Protein AF-A0A382J8L7-F1 (afdb_monomer_lite)

Structure (mmCIF, N/CA/C/O backbone):
data_AF-A0A382J8L7-F1
#
_entry.id   AF-A0A382J8L7-F1
#
loop_
_atom_site.group_PDB
_atom_site.id
_atom_site.type_symbol
_atom_site.label_atom_id
_atom_site.label_alt_id
_atom_site.label_comp_id
_atom_site.label_asym_id
_atom_site.label_entity_id
_atom_site.label_seq_id
_atom_site.pdbx_PDB_ins_code
_atom_site.Cartn_x
_atom_site.Cartn_y
_atom_site.Cartn_z
_atom_site.occupancy
_atom_site.B_iso_or_equiv
_atom_site.auth_seq_id
_atom_site.auth_comp_id
_atom_site.auth_asym_id
_atom_site.auth_atom_id
_atom_site.pdbx_PDB_model_num
ATOM 1 N N . MET A 1 1 ? 33.501 50.719 -35.055 1.00 47.28 1 MET A N 1
ATOM 2 C CA . MET A 1 1 ? 33.610 49.419 -34.352 1.00 47.28 1 MET A CA 1
ATOM 3 C C . MET A 1 1 ? 32.546 49.280 -33.250 1.00 47.28 1 MET A C 1
ATOM 5 O O . MET A 1 1 ? 32.884 49.225 -32.081 1.00 47.28 1 MET A O 1
ATOM 9 N N . LYS A 1 2 ? 31.246 49.269 -33.592 1.00 48.12 2 LYS A N 1
ATOM 10 C CA . LYS A 1 2 ? 30.151 49.001 -32.623 1.00 48.12 2 LYS A CA 1
ATOM 11 C C . LYS A 1 2 ? 28.991 48.162 -33.188 1.00 48.12 2 LYS A C 1
ATOM 13 O O . LYS A 1 2 ? 28.128 47.752 -32.431 1.00 48.12 2 LYS A O 1
ATOM 18 N N . LYS A 1 3 ? 28.976 47.868 -34.498 1.00 46.56 3 LYS A N 1
ATOM 19 C CA . LYS A 1 3 ? 27.899 47.094 -35.146 1.00 46.56 3 LYS A CA 1
ATOM 20 C C . LYS A 1 3 ? 28.188 45.595 -35.304 1.00 46.56 3 LYS A C 1
ATOM 22 O O . LYS A 1 3 ? 27.256 44.846 -35.548 1.00 46.56 3 LYS A O 1
ATOM 27 N N . LEU A 1 4 ? 29.435 45.147 -35.115 1.00 46.06 4 LEU A N 1
ATOM 28 C CA . LEU A 1 4 ? 29.779 43.720 -35.217 1.00 46.06 4 LEU A CA 1
ATOM 29 C C . LEU A 1 4 ? 29.486 42.919 -33.937 1.00 46.06 4 LEU A C 1
ATOM 31 O O . LEU A 1 4 ? 29.328 41.708 -34.012 1.00 46.06 4 LEU A O 1
ATOM 35 N N . LEU A 1 5 ? 29.383 43.576 -32.775 1.00 45.50 5 LEU A N 1
ATOM 36 C CA . LEU A 1 5 ? 29.145 42.883 -31.502 1.00 45.50 5 LEU A CA 1
ATOM 37 C C . LEU A 1 5 ? 27.685 42.446 -31.306 1.00 45.50 5 LEU A C 1
ATOM 39 O O . LEU A 1 5 ? 27.435 41.521 -30.544 1.00 45.50 5 LEU A O 1
ATOM 43 N N . LEU A 1 6 ? 26.722 43.082 -31.987 1.00 43.59 6 LEU A N 1
ATOM 44 C CA . LEU A 1 6 ? 25.301 42.760 -31.804 1.00 43.59 6 LEU A CA 1
ATOM 45 C C . LEU A 1 6 ? 24.869 41.477 -32.532 1.00 43.59 6 LEU A C 1
ATOM 47 O O . LEU A 1 6 ? 23.916 40.834 -32.110 1.00 43.59 6 LEU A O 1
ATOM 51 N N . LEU A 1 7 ? 25.567 41.090 -33.605 1.00 44.16 7 LEU A N 1
ATOM 52 C CA . LEU A 1 7 ? 25.230 39.900 -34.398 1.00 44.16 7 LEU A CA 1
ATOM 53 C C . LEU A 1 7 ? 25.743 38.596 -33.770 1.00 44.16 7 LEU A C 1
ATOM 55 O O . LEU A 1 7 ? 25.148 37.548 -33.987 1.00 44.16 7 LEU A O 1
ATOM 59 N N . LEU A 1 8 ? 26.786 38.663 -32.938 1.00 44.25 8 LEU A N 1
ATOM 60 C CA . LEU A 1 8 ? 27.319 37.509 -32.199 1.00 44.25 8 LEU A CA 1
ATOM 61 C C . LEU A 1 8 ? 26.506 37.158 -30.943 1.00 44.25 8 LEU A C 1
ATOM 63 O O . LEU A 1 8 ? 26.618 36.047 -30.440 1.00 44.25 8 LEU A O 1
ATOM 67 N N . LEU A 1 9 ? 25.668 38.074 -30.446 1.00 46.34 9 LEU A N 1
ATOM 68 C CA . LEU A 1 9 ? 24.834 37.844 -29.259 1.00 46.34 9 LEU A CA 1
ATOM 69 C C . LEU A 1 9 ? 23.473 37.204 -29.579 1.00 46.34 9 LEU A C 1
ATOM 71 O O . LEU A 1 9 ? 22.813 36.706 -28.674 1.00 46.34 9 LEU A O 1
ATOM 75 N N . LEU A 1 10 ? 23.066 37.168 -30.853 1.00 45.88 10 LEU A N 1
ATOM 76 C CA . LEU A 1 10 ? 21.808 36.546 -31.292 1.00 45.88 10 LEU A CA 1
ATOM 77 C C . LEU A 1 10 ? 21.958 35.069 -31.694 1.00 45.88 10 LEU A C 1
ATOM 79 O O . LEU A 1 10 ? 20.954 34.378 -31.824 1.00 45.88 10 LEU A O 1
ATOM 83 N N . SER A 1 11 ? 23.184 34.559 -31.848 1.00 47.62 11 SER A N 1
ATOM 84 C CA . SER A 1 11 ? 23.438 33.161 -32.232 1.00 47.62 11 SER A CA 1
ATOM 85 C C . SER A 1 11 ? 23.736 32.219 -31.058 1.00 47.62 11 SER A C 1
ATOM 87 O O . SER A 1 11 ? 23.824 31.015 -31.271 1.00 47.62 11 SER A O 1
ATOM 89 N N . LEU A 1 12 ? 23.868 32.724 -29.823 1.00 47.75 12 LEU A N 1
ATOM 90 C CA . LEU A 1 12 ? 24.058 31.882 -28.626 1.00 47.75 12 LEU A CA 1
ATOM 91 C C . LEU A 1 12 ? 22.752 31.528 -27.889 1.00 47.75 12 LEU A C 1
ATOM 93 O O . LEU A 1 12 ? 22.789 30.781 -26.918 1.00 47.75 12 LEU A O 1
ATOM 97 N N . GLY A 1 13 ? 21.594 32.000 -28.361 1.00 46.50 13 GLY A N 1
ATOM 98 C CA . GLY A 1 13 ? 20.283 31.667 -27.779 1.00 46.50 13 GLY A CA 1
ATOM 99 C C . GLY A 1 13 ? 19.707 30.304 -28.191 1.00 46.50 13 GLY A C 1
ATOM 100 O O . GLY A 1 13 ? 18.590 29.983 -27.806 1.00 46.50 13 GLY A O 1
ATOM 101 N N . LEU A 1 14 ? 20.438 29.519 -28.988 1.00 49.16 14 LEU A N 1
ATOM 102 C CA . LEU A 1 14 ? 19.997 28.235 -29.555 1.00 49.16 14 LEU A CA 1
ATOM 103 C C . LEU A 1 14 ? 20.927 27.071 -29.179 1.00 49.16 14 LEU A C 1
ATOM 105 O O . LEU A 1 14 ? 20.973 26.057 -29.872 1.00 49.16 14 LEU A O 1
ATOM 109 N N . ILE A 1 15 ? 21.671 27.193 -28.074 1.00 53.25 15 ILE A N 1
ATOM 110 C CA . ILE A 1 15 ? 22.329 26.029 -27.472 1.00 53.25 15 ILE A CA 1
ATOM 111 C C . ILE A 1 15 ? 21.220 25.242 -26.784 1.00 53.25 15 ILE A C 1
ATOM 113 O O . ILE A 1 15 ? 20.620 25.708 -25.817 1.00 53.25 15 ILE A O 1
ATOM 117 N N . GLY A 1 16 ? 20.885 24.122 -27.420 1.00 45.47 16 GLY A N 1
ATOM 118 C CA . GLY A 1 16 ? 19.645 23.392 -27.253 1.00 45.47 16 GLY A CA 1
ATOM 119 C C . GLY A 1 16 ? 19.259 23.161 -25.805 1.00 45.47 16 GLY A C 1
ATOM 120 O O . GLY A 1 16 ? 20.090 22.855 -24.951 1.00 45.47 16 GLY A O 1
ATOM 121 N N . SER A 1 17 ? 17.954 23.238 -25.565 1.00 41.00 17 SER A N 1
ATOM 122 C CA . SER A 1 17 ? 17.316 22.431 -24.542 1.00 41.00 17 SER A CA 1
ATOM 123 C C . SER A 1 17 ? 17.832 21.011 -24.751 1.00 41.00 17 SER A C 1
ATOM 125 O O . SER A 1 17 ? 17.406 20.329 -25.683 1.00 41.00 17 SER A O 1
ATOM 127 N N . SER A 1 18 ? 18.813 20.581 -23.958 1.00 47.16 18 SER A N 1
ATOM 128 C CA . SER A 1 18 ? 19.054 19.164 -23.798 1.00 47.16 18 SER A CA 1
ATOM 129 C C . SER A 1 18 ? 17.736 18.655 -23.252 1.00 47.16 18 SER A C 1
ATOM 131 O O . SER A 1 18 ? 17.379 18.893 -22.099 1.00 47.16 18 SER A O 1
ATOM 133 N N . THR A 1 19 ? 16.939 18.035 -24.116 1.00 44.91 19 THR A N 1
ATOM 134 C CA . THR A 1 19 ? 15.946 17.089 -23.655 1.00 44.91 19 THR A CA 1
ATOM 135 C C . THR A 1 19 ? 16.764 16.097 -22.854 1.00 44.91 19 THR A C 1
ATOM 137 O O . THR A 1 19 ? 17.455 15.257 -23.428 1.00 44.91 19 THR A O 1
ATOM 140 N N . SER A 1 20 ? 16.797 16.288 -21.535 1.00 48.44 20 SER A N 1
ATOM 141 C CA . SER A 1 20 ? 17.157 15.247 -20.596 1.00 48.44 20 SER A CA 1
ATOM 142 C C . SER A 1 20 ? 16.155 14.149 -20.893 1.00 48.44 20 SER A C 1
ATOM 144 O O . SER A 1 20 ? 15.040 14.169 -20.376 1.00 48.44 20 SER A O 1
ATOM 146 N N . LEU A 1 21 ? 16.505 13.274 -21.834 1.00 55.75 21 LEU A N 1
ATOM 147 C CA . LEU A 1 21 ? 15.841 12.005 -22.013 1.00 55.75 21 LEU A CA 1
ATOM 148 C C . LEU A 1 21 ? 15.995 11.352 -20.651 1.00 55.75 21 LEU A C 1
ATOM 150 O O . LEU A 1 21 ? 17.105 11.044 -20.227 1.00 55.75 21 LEU A O 1
ATOM 154 N N . ALA A 1 22 ? 14.894 11.352 -19.907 1.00 63.50 22 ALA A N 1
ATOM 155 C CA . ALA A 1 22 ? 14.772 10.593 -18.685 1.00 63.50 22 ALA A CA 1
ATOM 156 C C . ALA A 1 22 ? 15.237 9.181 -19.034 1.00 63.50 22 ALA A C 1
ATOM 158 O O . ALA A 1 22 ? 14.660 8.562 -19.917 1.00 63.50 22 ALA A O 1
ATOM 159 N N . GLU A 1 23 ? 16.366 8.776 -18.463 1.00 78.94 23 GLU A N 1
ATOM 160 C CA . GLU A 1 23 ? 16.956 7.474 -18.720 1.00 78.94 23 GLU A CA 1
ATOM 161 C C . GLU A 1 23 ? 16.264 6.467 -17.816 1.00 78.94 23 GLU A C 1
ATOM 163 O O . GLU A 1 23 ? 16.081 6.717 -16.614 1.00 78.94 23 GLU A O 1
ATOM 168 N N . TYR A 1 24 ? 15.892 5.335 -18.399 1.00 85.00 24 TYR A N 1
ATOM 169 C CA . TYR A 1 24 ? 15.350 4.208 -17.676 1.00 85.00 24 TYR A CA 1
ATOM 170 C C . TYR A 1 24 ? 16.220 3.876 -16.456 1.00 85.00 24 TYR A C 1
ATOM 172 O O . TYR A 1 24 ? 17.420 3.619 -16.571 1.00 85.00 24 TYR A O 1
ATOM 180 N N . ASN A 1 25 ? 15.621 3.880 -15.265 1.00 88.12 25 ASN A N 1
ATOM 181 C CA . ASN A 1 25 ? 16.330 3.582 -14.024 1.00 88.12 25 ASN A CA 1
ATOM 182 C C . ASN A 1 25 ? 15.536 2.584 -13.183 1.00 88.12 25 ASN A C 1
ATOM 184 O O . ASN A 1 25 ? 14.741 2.978 -12.325 1.00 88.12 25 ASN A O 1
ATOM 188 N N . SER A 1 26 ? 15.809 1.298 -13.418 1.00 86.81 26 SER A N 1
ATOM 189 C CA . SER A 1 26 ? 15.185 0.158 -12.735 1.00 86.81 26 SER A CA 1
ATOM 190 C C . SER A 1 26 ? 15.137 0.337 -11.217 1.00 86.81 26 SER A C 1
ATOM 192 O O . SER A 1 26 ? 14.066 0.325 -10.618 1.00 86.81 26 SER A O 1
ATOM 194 N N . TYR A 1 27 ? 16.280 0.624 -10.587 1.00 87.88 27 TYR A N 1
ATOM 195 C CA . TYR A 1 27 ? 16.372 0.724 -9.130 1.00 87.88 27 TYR A CA 1
ATOM 196 C C . TYR A 1 27 ? 15.434 1.787 -8.542 1.00 87.88 27 TYR A C 1
ATOM 198 O O . TYR A 1 27 ? 14.702 1.526 -7.585 1.00 87.88 27 TYR A O 1
ATOM 206 N N . LYS A 1 28 ? 15.428 3.001 -9.106 1.00 91.00 28 LYS A N 1
ATOM 207 C CA . LYS A 1 28 ? 14.572 4.086 -8.604 1.00 91.00 28 LYS A CA 1
ATOM 208 C C . LYS A 1 28 ? 13.099 3.851 -8.928 1.00 91.00 28 LYS A C 1
ATOM 210 O O . LYS A 1 28 ? 12.245 4.186 -8.106 1.00 91.00 28 LYS A O 1
ATOM 215 N N . LEU A 1 29 ? 12.811 3.280 -10.096 1.00 91.38 29 LEU A N 1
ATOM 216 C CA . LEU A 1 29 ? 11.456 2.935 -10.511 1.00 91.38 29 LEU A CA 1
ATOM 217 C C . LEU A 1 29 ? 10.874 1.828 -9.620 1.00 91.38 29 LEU A C 1
ATOM 219 O O . LEU A 1 29 ? 9.772 1.985 -9.101 1.00 91.38 29 LEU A O 1
ATOM 223 N N . GLY A 1 30 ? 11.651 0.779 -9.349 1.00 89.44 30 GLY A N 1
ATOM 224 C CA . GLY A 1 30 ? 11.296 -0.332 -8.468 1.00 89.44 30 GLY A CA 1
ATOM 225 C C . GLY A 1 30 ? 11.070 0.097 -7.018 1.00 89.44 30 GLY A C 1
ATOM 226 O O . GLY A 1 30 ? 10.096 -0.328 -6.399 1.00 89.44 30 GLY A O 1
ATOM 227 N N . GLN A 1 31 ? 11.893 1.003 -6.475 1.00 89.31 31 GLN A N 1
ATOM 228 C CA . GLN A 1 31 ? 11.662 1.553 -5.131 1.00 89.31 31 GLN A CA 1
ATOM 229 C C . GLN A 1 31 ? 10.338 2.309 -5.020 1.00 89.31 31 GLN A C 1
ATOM 231 O O . GLN A 1 31 ? 9.595 2.121 -4.053 1.00 89.31 31 GLN A O 1
ATOM 236 N N . ALA A 1 32 ? 10.045 3.163 -6.001 1.00 94.00 32 ALA A N 1
ATOM 237 C CA . ALA A 1 32 ? 8.802 3.918 -6.022 1.00 94.00 32 ALA A CA 1
ATOM 238 C C . ALA A 1 32 ? 7.590 2.991 -6.213 1.00 94.00 32 ALA A C 1
ATOM 240 O O . ALA A 1 32 ? 6.606 3.117 -5.485 1.00 94.00 32 ALA A O 1
ATOM 241 N N . ALA A 1 33 ? 7.694 2.017 -7.123 1.00 93.81 33 ALA A N 1
ATOM 242 C CA . ALA A 1 33 ? 6.675 1.002 -7.369 1.00 93.81 33 ALA A CA 1
ATOM 243 C C . ALA A 1 33 ? 6.374 0.163 -6.118 1.00 93.81 33 ALA A C 1
ATOM 245 O O . ALA A 1 33 ? 5.214 0.012 -5.743 1.00 93.81 33 ALA A O 1
ATOM 246 N N . GLY A 1 34 ? 7.404 -0.334 -5.428 1.00 90.88 34 GLY A N 1
ATOM 247 C CA . GLY A 1 34 ? 7.243 -1.129 -4.210 1.00 90.88 34 GLY A CA 1
ATOM 248 C C . GLY A 1 34 ? 6.560 -0.346 -3.087 1.00 90.88 34 GLY A C 1
ATOM 249 O O . GLY A 1 34 ? 5.600 -0.832 -2.490 1.00 90.88 34 GLY A O 1
ATOM 250 N N . GLY A 1 35 ? 6.993 0.896 -2.838 1.00 92.06 35 GLY A N 1
ATOM 251 C CA . GLY A 1 35 ? 6.349 1.767 -1.849 1.00 92.06 35 GLY A CA 1
ATOM 252 C C . GLY A 1 35 ? 4.889 2.076 -2.194 1.00 92.06 35 GLY A C 1
ATOM 253 O O . GLY A 1 35 ? 4.027 2.057 -1.313 1.00 92.06 35 GLY A O 1
ATOM 254 N N . TYR A 1 36 ? 4.600 2.309 -3.477 1.00 95.38 36 TYR A N 1
ATOM 255 C CA . TYR A 1 36 ? 3.245 2.543 -3.971 1.00 95.38 36 TYR A CA 1
ATOM 256 C C . TYR A 1 36 ? 2.351 1.302 -3.835 1.00 95.38 36 TYR A C 1
ATOM 258 O O . TYR A 1 36 ? 1.213 1.421 -3.381 1.00 95.38 36 TYR A O 1
ATOM 266 N N . ALA A 1 37 ? 2.865 0.109 -4.137 1.00 94.62 37 ALA A N 1
ATOM 267 C CA . ALA A 1 37 ? 2.147 -1.149 -3.947 1.00 94.62 37 ALA A CA 1
ATOM 268 C C . ALA A 1 37 ? 1.808 -1.393 -2.467 1.00 94.62 37 ALA A C 1
ATOM 270 O O . ALA A 1 37 ? 0.642 -1.601 -2.131 1.00 94.62 37 ALA A O 1
ATOM 271 N N . ILE A 1 38 ? 2.795 -1.280 -1.570 1.00 92.94 38 ILE A N 1
ATOM 272 C CA . ILE A 1 38 ? 2.612 -1.513 -0.127 1.00 92.94 38 ILE A CA 1
ATOM 273 C C . ILE A 1 38 ? 1.551 -0.577 0.461 1.00 92.94 38 ILE A C 1
ATOM 275 O O . ILE A 1 38 ? 0.683 -1.019 1.211 1.00 92.94 38 ILE A O 1
ATOM 279 N N . ILE A 1 39 ? 1.577 0.717 0.125 1.00 94.94 39 ILE A N 1
ATOM 280 C CA . ILE A 1 39 ? 0.609 1.647 0.717 1.00 94.94 39 ILE A CA 1
ATOM 281 C C . ILE A 1 39 ? -0.816 1.440 0.186 1.00 94.94 39 ILE A C 1
ATOM 283 O O . ILE A 1 39 ? -1.774 1.662 0.927 1.00 94.94 39 ILE A O 1
ATOM 287 N N . ASN A 1 40 ? -0.976 0.997 -1.068 1.00 96.38 40 ASN A N 1
ATOM 288 C CA . ASN A 1 40 ? -2.291 0.644 -1.605 1.00 96.38 40 ASN A CA 1
ATOM 289 C C . ASN A 1 40 ? -2.824 -0.645 -0.965 1.00 96.38 40 ASN A C 1
ATOM 291 O O . ASN A 1 40 ? -4.016 -0.704 -0.680 1.00 96.38 40 ASN A O 1
ATOM 295 N N . ASP A 1 41 ? -1.962 -1.618 -0.653 1.00 95.75 41 ASP A N 1
ATOM 296 C CA . ASP A 1 41 ? -2.335 -2.795 0.145 1.00 95.75 41 ASP A CA 1
ATOM 297 C C . ASP A 1 41 ? -2.820 -2.406 1.551 1.00 95.75 41 ASP A C 1
ATOM 299 O O . ASP A 1 41 ? -3.888 -2.845 1.978 1.00 95.75 41 ASP A O 1
ATOM 303 N N . ILE A 1 42 ? -2.100 -1.514 2.246 1.00 95.50 42 ILE A N 1
ATOM 304 C CA . ILE A 1 42 ? -2.527 -0.993 3.558 1.00 95.50 42 ILE A CA 1
ATOM 305 C C . ILE A 1 42 ? -3.917 -0.358 3.459 1.00 95.50 42 ILE A C 1
ATOM 307 O O . ILE A 1 42 ? -4.783 -0.638 4.287 1.00 95.50 42 ILE A O 1
ATOM 311 N N . PHE A 1 43 ? -4.161 0.486 2.455 1.00 96.00 43 PHE A N 1
ATOM 312 C CA . PHE A 1 43 ? -5.469 1.118 2.281 1.00 96.00 43 PHE A CA 1
ATOM 313 C C . PHE A 1 43 ? -6.570 0.130 1.893 1.00 96.00 43 PHE A C 1
ATOM 315 O O . PHE A 1 43 ? -7.695 0.258 2.383 1.00 96.00 43 PHE A O 1
ATOM 322 N N . GLU A 1 44 ? -6.273 -0.860 1.054 1.00 95.94 44 GLU A N 1
ATOM 323 C CA . GLU A 1 44 ? -7.215 -1.928 0.720 1.00 95.94 44 GLU A CA 1
ATOM 324 C C . GLU A 1 44 ? -7.629 -2.695 1.986 1.00 95.94 44 GLU A C 1
ATOM 326 O O . GLU A 1 44 ? -8.818 -2.928 2.218 1.00 95.94 44 GLU A O 1
ATOM 331 N N . LYS A 1 45 ? -6.668 -3.018 2.855 1.00 95.12 45 LYS A N 1
ATOM 332 C CA . LYS A 1 45 ? -6.906 -3.691 4.140 1.00 95.12 45 LYS A CA 1
ATOM 333 C C . LYS A 1 45 ? -7.653 -2.819 5.137 1.00 95.12 45 LYS A C 1
ATOM 335 O O . LYS A 1 45 ? -8.604 -3.289 5.757 1.00 95.12 45 LYS A O 1
ATOM 340 N N . LEU A 1 46 ? -7.297 -1.541 5.257 1.00 95.31 46 LEU A N 1
ATOM 341 C CA . LEU A 1 46 ? -8.035 -0.593 6.096 1.00 95.31 46 LEU A CA 1
ATOM 342 C C . LEU A 1 46 ? -9.485 -0.430 5.633 1.00 95.31 46 LEU A C 1
ATOM 344 O O . LEU A 1 46 ? -10.380 -0.343 6.466 1.00 95.31 46 LEU A O 1
ATOM 348 N N . THR A 1 47 ? -9.728 -0.431 4.320 1.00 94.62 47 THR A N 1
ATOM 349 C CA . THR A 1 47 ? -11.084 -0.344 3.754 1.00 94.62 47 THR A CA 1
ATOM 350 C C . THR A 1 47 ? -11.926 -1.566 4.130 1.00 94.62 47 THR A C 1
ATOM 352 O O . THR A 1 47 ? -13.130 -1.449 4.339 1.00 94.62 47 THR A O 1
ATOM 355 N N . LYS A 1 48 ? -11.293 -2.740 4.245 1.00 93.56 48 LYS A N 1
ATOM 356 C CA . LYS A 1 48 ? -11.932 -4.002 4.650 1.00 93.56 48 LYS A CA 1
ATOM 357 C C . LYS A 1 48 ? -12.005 -4.197 6.171 1.00 93.56 48 LYS A C 1
ATOM 359 O O . LYS A 1 48 ? -12.632 -5.157 6.616 1.00 93.56 48 LYS A O 1
ATOM 364 N N . SER A 1 49 ? -11.363 -3.338 6.963 1.00 93.75 49 SER A N 1
ATOM 365 C CA . SER A 1 49 ? -11.366 -3.420 8.426 1.00 93.75 49 SER A CA 1
ATOM 366 C C . SER A 1 49 ? -12.542 -2.650 9.037 1.00 93.75 49 SER A C 1
ATOM 368 O O . SER A 1 49 ? -13.332 -2.016 8.338 1.00 93.75 49 SER A O 1
ATOM 370 N N . GLU A 1 50 ? -12.645 -2.659 10.369 1.00 94.06 50 GLU A N 1
ATOM 371 C CA . GLU A 1 50 ? -13.612 -1.828 11.102 1.00 94.06 50 GLU A CA 1
ATOM 372 C C . GLU A 1 50 ? -13.444 -0.321 10.834 1.00 94.06 50 GLU A C 1
ATOM 374 O O . GLU A 1 50 ? -14.406 0.433 10.938 1.00 94.06 50 GLU A O 1
ATOM 379 N N . CYS A 1 51 ? -12.267 0.118 10.378 1.00 95.81 51 CYS A N 1
ATOM 380 C CA . CYS A 1 51 ? -12.011 1.511 10.014 1.00 95.81 51 CYS A CA 1
ATOM 381 C C . CYS A 1 51 ? -12.469 1.889 8.599 1.00 95.81 51 CYS A C 1
ATOM 383 O O . CYS A 1 51 ? -12.297 3.044 8.199 1.00 95.81 51 CYS A O 1
ATOM 385 N N . GLY A 1 52 ? -13.068 0.965 7.840 1.00 95.50 52 GLY A N 1
ATOM 386 C CA . GLY A 1 52 ? -13.456 1.200 6.449 1.00 95.50 52 GLY A CA 1
ATOM 387 C C . GLY A 1 52 ? -14.408 2.383 6.255 1.00 95.50 52 GLY A C 1
ATOM 388 O O . GLY A 1 52 ? -14.325 3.076 5.246 1.00 95.50 52 GLY A O 1
ATOM 389 N N . TYR A 1 53 ? -15.247 2.700 7.250 1.00 95.50 53 TYR A N 1
ATOM 390 C CA . TYR A 1 53 ? -16.157 3.854 7.187 1.00 95.50 53 TYR A CA 1
ATOM 391 C C . TYR A 1 53 ? -15.428 5.209 7.126 1.00 95.50 53 TYR A C 1
ATOM 393 O O . TYR A 1 53 ? -16.020 6.207 6.716 1.00 95.50 53 TYR A O 1
ATOM 401 N N . ALA A 1 54 ? -14.168 5.269 7.571 1.00 95.12 54 ALA A N 1
ATOM 402 C CA . ALA A 1 54 ? -13.355 6.482 7.564 1.00 95.12 54 ALA A CA 1
ATOM 403 C C . ALA A 1 54 ? -12.625 6.697 6.225 1.00 95.12 54 ALA A C 1
ATOM 405 O O . ALA A 1 54 ? -11.930 7.701 6.059 1.00 95.12 54 ALA A O 1
ATOM 406 N N . ILE A 1 55 ? -12.787 5.781 5.265 1.00 94.62 55 ILE A N 1
ATOM 407 C CA . ILE A 1 55 ? -12.148 5.821 3.951 1.00 94.62 55 ILE A CA 1
ATOM 408 C C . ILE A 1 55 ? -13.217 6.068 2.882 1.00 94.62 55 ILE A C 1
ATOM 410 O O . ILE A 1 55 ? -14.223 5.373 2.799 1.00 94.62 55 ILE A O 1
ATOM 414 N N . ASN A 1 56 ? -13.000 7.082 2.044 1.00 89.12 56 ASN A N 1
ATOM 415 C CA . ASN A 1 56 ? -13.971 7.546 1.045 1.00 89.12 56 ASN A CA 1
ATOM 416 C C . ASN A 1 56 ? -13.660 7.098 -0.394 1.00 89.12 56 ASN A C 1
ATOM 418 O O . ASN A 1 56 ? -14.385 7.458 -1.322 1.00 89.12 56 ASN A O 1
ATOM 422 N N . LYS A 1 57 ? -12.575 6.346 -0.590 1.00 89.00 57 LYS A N 1
ATOM 423 C CA . LYS A 1 57 ? -12.090 5.877 -1.888 1.00 89.00 57 LYS A CA 1
ATOM 424 C C . LYS A 1 57 ? -11.765 4.387 -1.798 1.00 89.00 57 LYS A C 1
ATOM 426 O O . LYS A 1 57 ? -11.271 3.926 -0.779 1.00 89.00 57 LYS A O 1
ATOM 431 N N . SER A 1 58 ? -12.016 3.649 -2.877 1.00 86.12 58 SER A N 1
ATOM 432 C CA . SER A 1 58 ? -11.555 2.265 -2.998 1.00 86.12 58 SER A CA 1
ATOM 433 C C . SER A 1 58 ? -10.088 2.224 -3.421 1.00 86.12 58 SER A C 1
ATOM 435 O O . SER A 1 58 ? -9.673 2.965 -4.315 1.00 86.12 58 SER A O 1
ATOM 437 N N . TYR A 1 59 ? -9.325 1.336 -2.796 1.00 93.62 59 TYR A N 1
ATOM 438 C CA . TYR A 1 59 ? -7.929 1.060 -3.116 1.00 93.62 59 TYR A CA 1
ATOM 439 C C . TYR A 1 59 ? -7.794 -0.427 -3.426 1.00 93.62 59 TYR A C 1
ATOM 441 O O . TYR A 1 59 ? -8.457 -1.248 -2.788 1.00 93.62 59 TYR A O 1
ATOM 449 N N . SER A 1 60 ? -6.963 -0.767 -4.410 1.00 95.19 60 SER A N 1
ATOM 450 C CA . SER A 1 60 ? -6.709 -2.153 -4.789 1.00 95.19 60 SER A CA 1
ATOM 451 C C . SER A 1 60 ? -5.244 -2.347 -5.143 1.00 95.19 60 SER A C 1
ATOM 453 O O . SER A 1 60 ? -4.750 -1.753 -6.102 1.00 95.19 60 SER A O 1
ATOM 455 N N . LEU A 1 61 ? -4.570 -3.238 -4.417 1.00 94.81 61 LEU A N 1
ATOM 456 C CA . LEU A 1 61 ? -3.221 -3.681 -4.737 1.00 94.81 61 LEU A CA 1
ATOM 457 C C . LEU A 1 61 ? -3.167 -4.232 -6.165 1.00 94.81 61 LEU A C 1
ATOM 459 O O . LEU A 1 61 ? -2.250 -3.908 -6.904 1.00 94.81 61 LEU A O 1
ATOM 463 N N . ASN A 1 62 ? -4.166 -5.007 -6.591 1.00 95.75 62 ASN A N 1
ATOM 464 C CA . ASN A 1 62 ? -4.187 -5.577 -7.938 1.00 95.75 62 ASN A CA 1
ATOM 465 C C . ASN A 1 62 ? -4.262 -4.499 -9.034 1.00 95.75 62 ASN A C 1
ATOM 467 O O . ASN A 1 62 ? -3.528 -4.564 -10.018 1.00 95.75 62 ASN A O 1
ATOM 471 N N . GLU A 1 63 ? -5.116 -3.485 -8.866 1.00 96.69 63 GLU A N 1
ATOM 472 C CA . GLU A 1 63 ? -5.170 -2.349 -9.798 1.00 96.69 63 GLU A CA 1
ATOM 473 C C . GLU A 1 63 ? -3.844 -1.576 -9.808 1.00 96.69 63 GLU A C 1
ATOM 475 O O . GLU A 1 63 ? -3.334 -1.245 -10.878 1.00 96.69 63 GLU A O 1
ATOM 480 N N . THR A 1 64 ? -3.240 -1.369 -8.636 1.00 96.75 64 THR A N 1
ATOM 481 C CA . THR A 1 64 ? -1.924 -0.733 -8.498 1.00 96.75 64 THR A CA 1
ATOM 482 C C . THR A 1 64 ? -0.810 -1.522 -9.187 1.00 96.75 64 THR A C 1
ATOM 484 O O . THR A 1 64 ? 0.007 -0.934 -9.892 1.00 96.75 64 THR A O 1
ATOM 487 N N . LEU A 1 65 ? -0.769 -2.846 -9.029 1.00 96.00 65 LEU A N 1
ATOM 488 C CA . LEU A 1 65 ? 0.220 -3.696 -9.693 1.00 96.00 65 LEU A CA 1
ATOM 489 C C . LEU A 1 65 ? 0.050 -3.645 -11.213 1.00 96.00 65 LEU A C 1
ATOM 491 O O . LEU A 1 65 ? 1.038 -3.499 -11.931 1.00 96.00 65 LEU A O 1
ATOM 495 N N . ASN A 1 66 ? -1.192 -3.691 -11.704 1.00 96.19 66 ASN A N 1
ATOM 496 C CA . ASN A 1 66 ? -1.478 -3.542 -13.130 1.00 96.19 66 ASN A CA 1
ATOM 497 C C . ASN A 1 66 ? -0.974 -2.205 -13.676 1.00 96.19 66 ASN A C 1
ATOM 499 O O . ASN A 1 66 ? -0.393 -2.190 -14.758 1.00 96.19 66 ASN A O 1
ATOM 503 N N . GLU A 1 67 ? -1.149 -1.107 -12.935 1.00 95.88 67 GLU A N 1
ATOM 504 C CA . GLU A 1 67 ? -0.584 0.191 -13.308 1.00 95.88 67 GLU A CA 1
ATOM 505 C C . GLU A 1 67 ? 0.947 0.143 -13.358 1.00 95.88 67 GLU A C 1
ATOM 507 O O . GLU A 1 67 ? 1.525 0.514 -14.377 1.00 95.88 67 GLU A O 1
ATOM 512 N N . ILE A 1 68 ? 1.606 -0.340 -12.300 1.00 95.75 68 ILE A N 1
ATOM 513 C CA . ILE A 1 68 ? 3.074 -0.427 -12.219 1.00 95.75 68 ILE A CA 1
ATOM 514 C C . ILE A 1 68 ? 3.640 -1.167 -13.429 1.00 95.75 68 ILE A C 1
ATOM 516 O O . ILE A 1 68 ? 4.570 -0.694 -14.084 1.00 95.75 68 ILE A O 1
ATOM 520 N N . PHE A 1 69 ? 3.031 -2.297 -13.773 1.00 94.94 69 PHE A N 1
ATOM 521 C CA . PHE A 1 69 ? 3.449 -3.136 -14.884 1.00 94.94 69 PHE A CA 1
ATOM 522 C C . PHE A 1 69 ? 3.416 -2.439 -16.253 1.00 94.94 69 PHE A C 1
ATOM 524 O O . PHE A 1 69 ? 4.118 -2.885 -17.162 1.00 94.94 69 PHE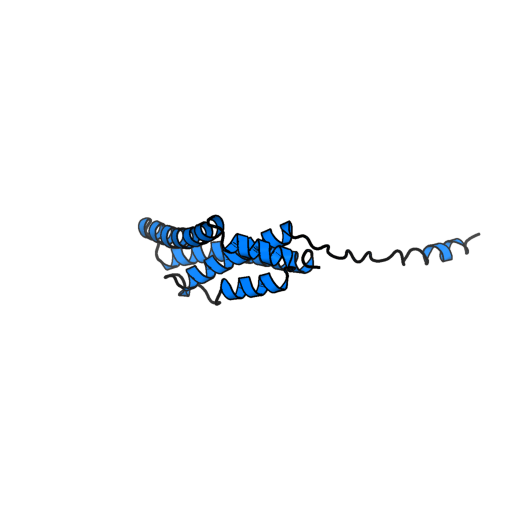 A O 1
ATOM 531 N N . LEU A 1 70 ? 2.648 -1.359 -16.429 1.00 94.50 70 LEU A N 1
ATOM 532 C CA . LEU A 1 70 ? 2.636 -0.577 -17.674 1.00 94.50 70 LEU A CA 1
ATOM 533 C C . LEU A 1 70 ? 3.916 0.243 -17.886 1.00 94.50 70 LEU A C 1
ATOM 535 O O . LEU A 1 70 ? 4.185 0.648 -19.014 1.00 94.50 70 LEU A O 1
ATOM 539 N N . TYR A 1 71 ? 4.687 0.490 -16.826 1.00 94.06 71 TYR A N 1
ATOM 540 C CA . TYR A 1 71 ? 5.870 1.358 -16.849 1.00 94.06 71 TYR A CA 1
ATOM 541 C C . TYR A 1 71 ? 7.192 0.591 -16.730 1.00 94.06 71 TYR A C 1
ATOM 543 O O . TYR A 1 71 ? 8.261 1.184 -16.866 1.00 94.06 71 TYR A O 1
ATOM 551 N N . LEU A 1 72 ? 7.140 -0.718 -16.482 1.00 92.00 72 LEU A N 1
ATOM 552 C CA . LEU A 1 72 ? 8.321 -1.577 -16.453 1.00 92.00 72 LEU A CA 1
ATOM 553 C C . LEU A 1 72 ? 8.624 -2.111 -17.857 1.00 92.00 72 LEU A C 1
ATOM 555 O O . LEU A 1 72 ? 7.707 -2.447 -18.611 1.00 92.00 72 LEU A O 1
ATOM 559 N N . ASN A 1 73 ? 9.910 -2.226 -18.195 1.00 91.31 73 ASN A N 1
ATOM 560 C CA . ASN A 1 73 ? 10.318 -2.998 -19.366 1.00 91.31 73 ASN A CA 1
ATOM 561 C C . ASN A 1 73 ? 10.162 -4.511 -19.074 1.00 91.31 73 ASN A C 1
ATOM 563 O O . ASN A 1 73 ? 9.729 -4.907 -17.991 1.00 91.31 73 ASN A O 1
ATOM 567 N N . ASN A 1 74 ? 10.489 -5.371 -20.041 1.00 91.69 74 ASN A N 1
ATOM 568 C CA . ASN A 1 74 ? 10.307 -6.815 -19.873 1.00 91.69 74 ASN A CA 1
ATOM 569 C C . ASN A 1 74 ? 11.206 -7.425 -18.783 1.00 91.69 74 ASN A C 1
ATOM 571 O O . ASN A 1 74 ? 10.719 -8.247 -18.015 1.00 91.69 74 ASN A O 1
ATOM 575 N N . GLU A 1 75 ? 12.477 -7.021 -18.704 1.00 88.75 75 GLU A N 1
ATOM 576 C CA . GLU A 1 75 ? 13.439 -7.545 -17.722 1.00 88.75 75 GLU A CA 1
ATOM 577 C C . GLU A 1 75 ? 13.027 -7.149 -16.298 1.00 88.75 75 GLU A C 1
ATOM 579 O O . GLU A 1 75 ? 12.869 -7.998 -15.422 1.00 88.75 75 GLU A O 1
ATOM 584 N N . ASP A 1 76 ? 12.710 -5.874 -16.091 1.00 87.44 76 ASP A N 1
ATOM 585 C CA . ASP A 1 76 ? 12.291 -5.361 -14.788 1.00 87.44 76 ASP A CA 1
ATOM 586 C C . ASP A 1 76 ? 10.902 -5.850 -14.378 1.00 87.44 76 ASP A C 1
ATOM 588 O O . ASP A 1 76 ? 10.600 -5.964 -13.192 1.00 87.44 76 ASP A O 1
ATOM 592 N N . ARG A 1 77 ? 10.035 -6.183 -15.342 1.00 91.31 77 ARG A N 1
ATOM 593 C CA . ARG A 1 77 ? 8.767 -6.862 -15.057 1.00 91.31 77 ARG A CA 1
ATOM 594 C C . ARG A 1 77 ? 9.014 -8.255 -14.483 1.00 91.31 77 ARG A C 1
ATOM 596 O O . ARG A 1 77 ? 8.320 -8.626 -13.538 1.00 91.31 77 ARG A O 1
ATOM 603 N N . GLU A 1 78 ? 9.951 -9.020 -15.039 1.00 91.44 78 GLU A N 1
ATOM 604 C CA . GLU A 1 78 ? 10.311 -10.342 -14.513 1.00 91.44 78 GLU A CA 1
ATOM 605 C C . GLU A 1 78 ? 10.914 -10.231 -13.108 1.00 91.44 78 GLU A C 1
ATOM 607 O O . GLU A 1 78 ? 10.491 -10.960 -12.206 1.00 91.44 78 GLU A O 1
ATOM 612 N N . GLU A 1 79 ? 11.816 -9.270 -12.883 1.00 87.56 79 GLU A N 1
ATOM 613 C CA . GLU A 1 79 ? 12.379 -9.005 -11.553 1.00 87.56 79 GLU A CA 1
ATOM 614 C C . GLU A 1 79 ? 11.297 -8.578 -10.553 1.00 87.56 79 GLU A C 1
ATOM 616 O O . GLU A 1 79 ? 11.249 -9.077 -9.426 1.00 87.56 79 GLU A O 1
ATOM 621 N N . PHE A 1 80 ? 10.376 -7.702 -10.961 1.00 87.69 80 PHE A N 1
ATOM 622 C CA . PHE A 1 80 ? 9.290 -7.257 -10.097 1.00 87.69 80 PHE A CA 1
ATOM 623 C C . PHE A 1 80 ? 8.324 -8.398 -9.764 1.00 87.69 80 PHE A C 1
ATOM 625 O O . PHE A 1 80 ? 7.926 -8.523 -8.611 1.00 87.69 80 PHE A O 1
ATOM 632 N N . ILE A 1 81 ? 7.999 -9.283 -10.713 1.00 90.06 81 ILE A N 1
ATOM 633 C CA . ILE A 1 81 ? 7.217 -10.501 -10.432 1.00 90.06 81 ILE A CA 1
ATOM 634 C C . ILE A 1 81 ? 7.948 -11.381 -9.412 1.00 90.06 81 ILE A C 1
ATOM 636 O O . ILE A 1 81 ? 7.345 -11.788 -8.420 1.00 90.06 81 ILE A O 1
ATOM 640 N N . ALA A 1 82 ? 9.252 -11.608 -9.589 1.00 88.94 82 ALA A N 1
ATOM 641 C CA . ALA A 1 82 ? 10.048 -12.376 -8.634 1.00 88.94 82 ALA A CA 1
ATOM 642 C C . ALA A 1 82 ? 10.071 -11.727 -7.236 1.00 88.94 82 ALA A C 1
ATOM 644 O O . ALA A 1 82 ? 10.030 -12.426 -6.221 1.00 88.94 82 ALA A O 1
ATOM 645 N N . PHE A 1 83 ? 10.088 -10.393 -7.164 1.00 86.19 83 PHE A N 1
ATOM 646 C CA . PHE A 1 83 ? 9.945 -9.657 -5.910 1.00 86.19 83 PHE A CA 1
ATOM 647 C C . PHE A 1 83 ? 8.563 -9.860 -5.274 1.00 86.19 83 PHE A C 1
ATOM 649 O O . PHE A 1 83 ? 8.497 -10.142 -4.075 1.00 86.19 83 PHE A O 1
ATOM 656 N N . LEU A 1 84 ? 7.475 -9.763 -6.043 1.00 87.94 84 LEU A N 1
ATOM 657 C CA . LEU A 1 84 ? 6.114 -9.998 -5.545 1.00 87.94 84 LEU A CA 1
ATOM 658 C C . LEU A 1 84 ? 5.938 -11.435 -5.023 1.00 87.94 84 LEU A C 1
ATOM 660 O O . LEU A 1 84 ? 5.249 -11.654 -4.027 1.00 87.94 84 LEU A O 1
ATOM 664 N N . ASP A 1 85 ? 6.610 -12.404 -5.643 1.00 89.81 85 ASP A N 1
ATOM 665 C CA . ASP A 1 85 ? 6.602 -13.805 -5.214 1.00 89.81 85 ASP A CA 1
ATOM 666 C C . ASP A 1 85 ? 7.553 -14.095 -4.040 1.00 89.81 85 ASP A C 1
ATOM 668 O O . ASP A 1 85 ? 7.510 -15.187 -3.455 1.00 89.81 85 ASP A O 1
ATOM 672 N N . SER A 1 86 ? 8.396 -13.133 -3.657 1.00 89.06 86 SER A N 1
ATOM 673 C CA . SER A 1 86 ? 9.362 -13.303 -2.575 1.00 89.06 86 SER A CA 1
ATOM 674 C C . SER A 1 86 ? 8.682 -13.438 -1.210 1.00 89.06 86 SER A C 1
ATOM 676 O O . SER A 1 86 ? 7.694 -12.772 -0.897 1.00 89.06 86 SER A O 1
ATOM 678 N N . GLU A 1 87 ? 9.271 -14.261 -0.339 1.00 92.69 87 GLU A N 1
ATOM 679 C CA . GLU A 1 87 ? 8.818 -14.390 1.052 1.00 92.69 87 GLU A CA 1
ATOM 680 C C . GLU A 1 87 ? 8.899 -13.061 1.804 1.00 92.69 87 GLU A C 1
ATOM 682 O O . GLU A 1 87 ? 8.060 -12.781 2.653 1.00 92.69 87 GLU A O 1
ATOM 687 N N . LYS A 1 88 ? 9.863 -12.199 1.452 1.00 87.12 88 LYS A N 1
ATOM 688 C CA . LYS A 1 88 ? 9.959 -10.858 2.028 1.00 87.12 88 LYS A CA 1
ATOM 689 C C . LYS A 1 88 ? 8.690 -10.052 1.748 1.00 87.12 88 LYS A C 1
ATOM 691 O O . LYS A 1 88 ? 8.097 -9.544 2.689 1.00 87.12 88 LYS A O 1
ATOM 696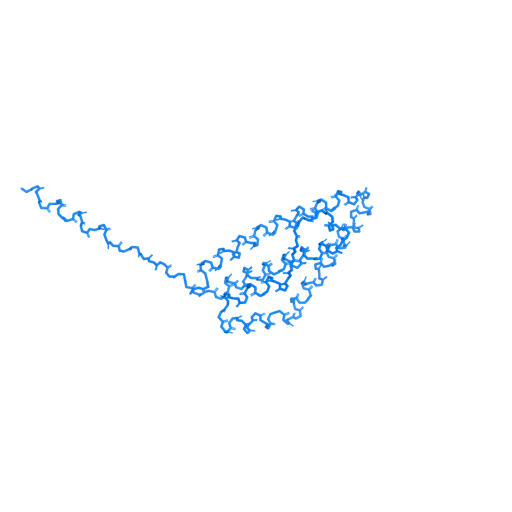 N N 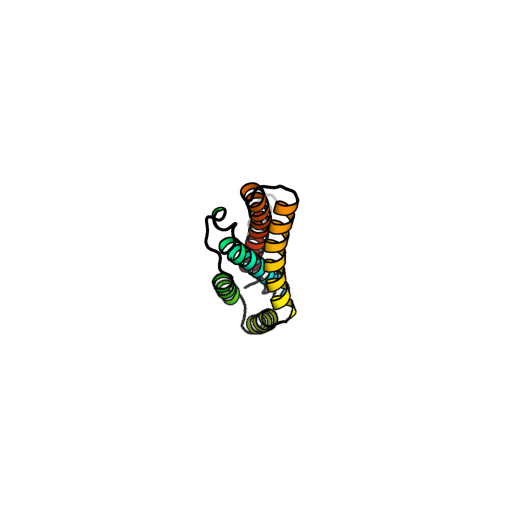. PHE A 1 89 ? 8.272 -9.943 0.487 1.00 85.94 89 PHE A N 1
ATOM 697 C CA . PHE A 1 89 ? 7.091 -9.151 0.143 1.00 85.94 89 PHE A CA 1
ATOM 698 C C . PHE A 1 89 ? 5.817 -9.743 0.752 1.00 85.94 89 PHE A C 1
ATOM 700 O O . PHE A 1 89 ? 5.020 -9.014 1.332 1.00 85.94 89 PHE A O 1
ATOM 707 N N . LYS A 1 90 ? 5.653 -11.070 0.715 1.00 88.88 90 LYS A N 1
ATOM 708 C CA . LYS A 1 90 ? 4.528 -11.751 1.379 1.00 88.88 90 LYS A CA 1
ATOM 709 C C . LYS A 1 90 ? 4.477 -11.469 2.883 1.00 88.88 90 LYS A C 1
ATOM 711 O O . LYS A 1 90 ? 3.394 -11.223 3.413 1.00 88.88 90 LYS A O 1
ATOM 716 N N . ASN A 1 91 ? 5.629 -11.473 3.556 1.00 89.00 91 ASN A N 1
ATOM 717 C CA . ASN A 1 91 ? 5.725 -11.115 4.969 1.00 89.00 91 ASN A CA 1
ATOM 718 C C . ASN A 1 91 ? 5.390 -9.638 5.194 1.00 89.00 91 ASN A C 1
ATOM 720 O O . ASN A 1 91 ? 4.585 -9.357 6.074 1.00 89.00 91 ASN A O 1
ATOM 724 N N . ASP A 1 92 ? 5.899 -8.723 4.361 1.00 85.56 92 ASP A N 1
ATOM 725 C CA . ASP A 1 92 ? 5.553 -7.294 4.424 1.00 85.56 92 ASP A CA 1
ATOM 726 C C . ASP A 1 92 ? 4.017 -7.103 4.315 1.00 85.56 92 ASP A C 1
ATOM 728 O O . ASP A 1 92 ? 3.415 -6.349 5.083 1.00 85.56 92 ASP A O 1
ATOM 732 N N . LEU A 1 93 ? 3.340 -7.843 3.423 1.00 88.38 93 LEU A N 1
ATOM 733 C CA . LEU A 1 93 ? 1.875 -7.824 3.322 1.00 88.38 93 LEU A CA 1
ATOM 734 C C . LEU A 1 93 ? 1.199 -8.381 4.590 1.00 88.38 93 LEU A C 1
ATOM 736 O O . LEU A 1 93 ? 0.242 -7.785 5.087 1.00 88.38 93 LEU A O 1
ATOM 740 N N . ALA A 1 94 ? 1.655 -9.510 5.131 1.00 89.50 94 ALA A N 1
ATOM 741 C CA . ALA A 1 94 ? 1.078 -10.090 6.350 1.00 89.50 94 ALA A CA 1
ATOM 742 C C . ALA A 1 94 ? 1.286 -9.192 7.589 1.00 89.50 94 ALA A C 1
ATOM 744 O O . ALA A 1 94 ? 0.417 -9.096 8.466 1.00 89.50 94 ALA A O 1
ATOM 745 N N . GLU A 1 95 ? 2.418 -8.493 7.651 1.00 90.75 95 GLU A N 1
ATOM 746 C CA . GLU A 1 95 ? 2.727 -7.518 8.693 1.00 90.75 95 GLU A CA 1
ATOM 747 C C . GLU A 1 95 ? 1.776 -6.318 8.649 1.00 90.75 95 GLU A C 1
ATOM 749 O O . GLU A 1 95 ? 1.390 -5.833 9.711 1.00 90.75 95 GLU A O 1
ATOM 754 N N . ASN A 1 96 ? 1.300 -5.895 7.470 1.00 89.44 96 ASN A N 1
ATOM 755 C CA . ASN A 1 96 ? 0.314 -4.812 7.360 1.00 89.44 96 ASN A CA 1
ATOM 756 C C . ASN A 1 96 ? -1.012 -5.148 8.067 1.00 89.44 96 ASN A C 1
ATOM 758 O O . ASN A 1 96 ? -1.550 -4.310 8.794 1.00 89.44 96 ASN A O 1
ATOM 762 N N . ASP A 1 97 ? -1.526 -6.374 7.914 1.00 87.94 97 ASP A N 1
ATOM 763 C CA . ASP A 1 97 ? -2.741 -6.818 8.622 1.00 87.94 97 ASP A CA 1
ATOM 764 C C . ASP A 1 97 ? -2.519 -6.854 10.138 1.00 87.94 97 ASP A C 1
ATOM 766 O O . ASP A 1 97 ? -3.356 -6.402 10.932 1.00 87.94 97 ASP A O 1
ATOM 770 N N . SER A 1 98 ? -1.354 -7.360 10.547 1.00 90.75 98 SER A N 1
ATOM 771 C CA . SER A 1 98 ? -0.955 -7.433 11.954 1.00 90.75 98 SER A CA 1
ATOM 772 C C . SER A 1 98 ? -0.776 -6.040 12.565 1.00 90.75 98 SER A C 1
ATOM 774 O O . SER A 1 98 ? -1.166 -5.807 13.707 1.00 90.75 98 SER A O 1
ATOM 776 N N . PHE A 1 99 ? -0.247 -5.086 11.801 1.00 90.94 99 PHE A N 1
ATOM 777 C CA . PHE A 1 99 ? -0.076 -3.694 12.204 1.00 90.94 99 PHE A CA 1
ATOM 778 C C . PHE A 1 99 ? -1.421 -2.985 12.402 1.00 90.94 99 PHE A C 1
ATOM 780 O O . PHE A 1 99 ? -1.625 -2.330 13.429 1.00 90.94 99 PHE A O 1
ATOM 787 N N . ILE A 1 100 ? -2.349 -3.136 11.450 1.00 94.06 100 ILE A N 1
ATOM 788 C CA . ILE A 1 100 ? -3.691 -2.537 11.515 1.00 94.06 100 ILE A CA 1
ATOM 789 C C . ILE A 1 100 ? -4.444 -3.084 12.728 1.00 94.06 100 ILE A C 1
ATOM 791 O O . ILE A 1 100 ? -4.867 -2.323 13.600 1.00 94.06 100 ILE A O 1
ATOM 795 N N . SER A 1 101 ? -4.567 -4.409 12.817 1.00 94.12 101 SER A N 1
ATOM 796 C CA . SER A 1 101 ? -5.282 -5.061 13.917 1.00 94.12 101 SER A CA 1
ATOM 797 C C . SER A 1 101 ? -4.610 -4.814 15.271 1.00 94.12 101 SER A C 1
ATOM 799 O O . SER A 1 101 ? -5.291 -4.537 16.260 1.00 94.12 101 SER A O 1
ATOM 801 N N . GLY A 1 102 ? -3.277 -4.836 15.323 1.00 93.88 102 GLY A N 1
ATOM 802 C CA . GLY A 1 102 ? -2.487 -4.542 16.515 1.00 93.88 102 GLY A CA 1
ATOM 803 C C . GLY A 1 102 ? -2.695 -3.120 17.028 1.00 93.88 102 GLY A C 1
ATOM 804 O O . GLY A 1 102 ? -2.924 -2.930 18.222 1.00 93.88 102 GLY A O 1
ATOM 805 N N . THR A 1 103 ? -2.691 -2.131 16.130 1.00 93.88 103 THR A N 1
ATOM 806 C CA . THR A 1 103 ? -2.927 -0.722 16.479 1.00 93.88 103 THR A CA 1
ATOM 807 C C . THR A 1 103 ? -4.337 -0.522 17.021 1.00 93.88 103 THR A C 1
ATOM 809 O O . THR A 1 103 ? -4.517 0.156 18.035 1.00 93.88 103 THR A O 1
ATOM 812 N N . ILE A 1 104 ? -5.339 -1.151 16.401 1.00 95.44 104 ILE A N 1
ATOM 813 C CA . ILE A 1 104 ? -6.720 -1.034 16.869 1.00 95.44 104 ILE A CA 1
ATOM 814 C C . ILE A 1 104 ? -6.899 -1.682 18.244 1.00 95.44 104 ILE A C 1
ATOM 816 O O . ILE A 1 104 ? -7.470 -1.075 19.153 1.00 95.44 104 ILE A O 1
ATOM 820 N N . ASN A 1 105 ? -6.360 -2.884 18.434 1.00 96.25 105 ASN A N 1
ATOM 821 C CA . ASN A 1 105 ? -6.431 -3.584 19.714 1.00 96.25 105 ASN A CA 1
ATOM 822 C C . ASN A 1 105 ? -5.696 -2.831 20.831 1.00 96.25 105 ASN A C 1
ATOM 824 O O . ASN A 1 105 ? -6.202 -2.759 21.953 1.00 96.25 105 ASN A O 1
ATOM 828 N N . ALA A 1 106 ? -4.532 -2.245 20.535 1.00 96.50 106 ALA A N 1
ATOM 829 C CA . ALA A 1 106 ? -3.788 -1.425 21.487 1.00 96.50 106 ALA A CA 1
ATOM 830 C C . ALA A 1 106 ? -4.579 -0.170 21.883 1.00 96.50 106 ALA A C 1
ATOM 832 O O . ALA A 1 106 ? -4.776 0.071 23.071 1.00 96.50 106 ALA A O 1
ATOM 833 N N . GLY A 1 107 ? -5.131 0.563 20.911 1.00 96.69 107 GLY A N 1
ATOM 834 C CA . GLY A 1 107 ? -5.944 1.747 21.190 1.00 96.69 107 GLY A CA 1
ATOM 835 C C . GLY A 1 107 ? -7.175 1.436 22.046 1.00 96.69 107 GLY A C 1
ATOM 836 O O . GLY A 1 107 ? -7.457 2.152 23.005 1.00 96.69 107 GLY A O 1
ATOM 837 N N . LYS A 1 108 ? -7.866 0.321 21.764 1.00 96.75 108 LYS A N 1
ATOM 838 C CA . LYS A 1 108 ? -9.006 -0.147 22.572 1.00 96.75 108 LYS A CA 1
ATOM 839 C C . LYS A 1 108 ? -8.585 -0.461 24.009 1.00 96.75 108 LYS A C 1
ATOM 841 O O . LYS A 1 108 ? -9.292 -0.108 24.950 1.00 96.75 108 LYS A O 1
ATOM 846 N N . LYS A 1 109 ? -7.427 -1.105 24.188 1.00 97.75 109 LYS A N 1
ATOM 847 C CA . LYS A 1 109 ? -6.861 -1.416 25.510 1.00 97.75 109 LYS A CA 1
ATOM 848 C C . LYS A 1 109 ? -6.503 -0.153 26.300 1.00 97.75 109 LYS A C 1
ATOM 850 O O . LYS A 1 109 ? -6.671 -0.147 27.518 1.00 97.75 109 LYS A O 1
ATOM 855 N N . ASP A 1 110 ? -6.082 0.900 25.611 1.00 97.31 110 ASP A N 1
ATOM 856 C CA . ASP A 1 110 ? -5.766 2.205 26.201 1.00 97.31 110 ASP A CA 1
ATOM 857 C C . ASP A 1 110 ? -7.018 3.074 26.451 1.00 97.31 110 ASP A C 1
ATOM 859 O O . ASP A 1 110 ? -6.913 4.202 26.931 1.00 97.31 110 ASP A O 1
ATOM 863 N N . GLY A 1 111 ? -8.218 2.550 26.168 1.00 97.75 111 GLY A N 1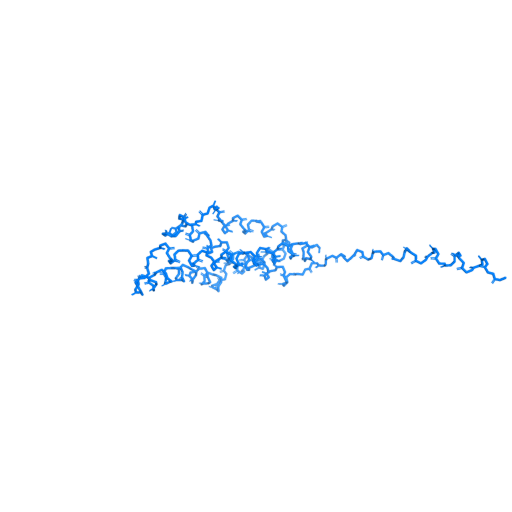
ATOM 864 C CA . GLY A 1 111 ? -9.494 3.223 26.417 1.00 97.75 111 GLY A CA 1
ATOM 865 C C . GLY A 1 111 ? -9.904 4.227 25.339 1.00 97.75 111 GLY A C 1
ATOM 866 O O . GLY A 1 111 ? -10.823 5.014 25.569 1.00 97.75 111 GLY A O 1
ATOM 867 N N . LEU A 1 112 ? -9.248 4.216 24.174 1.00 97.88 112 LEU A N 1
ATOM 868 C CA . LEU A 1 112 ? -9.645 5.036 23.032 1.00 97.88 112 LEU A CA 1
ATOM 869 C C . LEU A 1 112 ? -10.890 4.449 22.361 1.00 97.88 112 LEU A C 1
ATOM 871 O O . LEU A 1 112 ? -11.029 3.232 22.219 1.00 97.88 112 LEU A O 1
ATOM 875 N N . ASP A 1 113 ? -11.789 5.323 21.913 1.00 97.50 113 ASP A N 1
ATOM 876 C CA . ASP A 1 113 ? -12.928 4.911 21.104 1.00 97.50 113 ASP A CA 1
ATOM 877 C C . ASP A 1 113 ? -12.502 4.596 19.659 1.00 97.50 113 ASP A C 1
ATOM 879 O O . ASP A 1 113 ? -11.507 5.116 19.146 1.00 97.50 113 ASP A O 1
ATOM 883 N N . GLU A 1 114 ? -13.291 3.759 18.984 1.00 96.50 114 GLU A N 1
ATOM 884 C CA . GLU A 1 114 ? -13.040 3.317 17.607 1.00 96.50 114 GLU A CA 1
ATOM 885 C C . GLU A 1 114 ? -12.828 4.490 16.640 1.00 96.50 114 GLU A C 1
ATOM 887 O O . GLU A 1 114 ? -11.931 4.433 15.798 1.00 96.50 114 GLU A O 1
ATOM 892 N N . LYS A 1 115 ? -13.572 5.597 16.796 1.00 97.56 115 LYS A N 1
ATOM 893 C CA . LYS A 1 115 ? -13.439 6.748 15.893 1.00 97.56 115 LYS A CA 1
ATOM 894 C C . LYS A 1 115 ? -12.108 7.445 16.047 1.00 97.56 115 LYS A C 1
ATOM 896 O O . LYS A 1 115 ? -11.513 7.819 15.036 1.00 97.56 115 LYS A O 1
ATOM 901 N N . THR A 1 116 ? -11.632 7.593 17.276 1.00 97.81 116 THR A N 1
ATOM 902 C CA . THR A 1 116 ? -10.307 8.152 17.545 1.00 97.81 116 THR A CA 1
ATOM 903 C C . THR A 1 116 ? -9.212 7.271 16.942 1.00 97.81 116 THR A C 1
ATOM 905 O O . THR A 1 116 ? -8.360 7.769 16.205 1.00 97.81 116 THR A O 1
ATOM 908 N N . ILE A 1 117 ? -9.274 5.957 17.170 1.00 97.75 117 ILE A N 1
ATOM 909 C CA . ILE A 1 117 ? -8.296 4.986 16.653 1.00 97.75 117 ILE A CA 1
ATOM 910 C C . ILE A 1 117 ? -8.260 5.002 15.122 1.00 97.75 117 ILE A C 1
ATOM 912 O O . ILE A 1 117 ? -7.198 5.180 14.521 1.00 97.75 117 ILE A O 1
ATOM 916 N N . CYS A 1 118 ? -9.420 4.851 14.482 1.00 97.19 118 CYS A N 1
ATOM 917 C CA . CYS A 1 118 ? -9.523 4.826 13.029 1.00 97.19 118 CYS A CA 1
ATOM 918 C C . CYS A 1 118 ? -9.131 6.169 12.411 1.00 97.19 118 CYS A C 1
ATOM 920 O O . CYS A 1 118 ? -8.439 6.189 11.395 1.00 97.19 118 CYS A O 1
ATOM 922 N N . GLY A 1 119 ? -9.489 7.290 13.044 1.00 96.94 119 GLY A N 1
ATOM 923 C CA . GLY A 1 119 ? -9.059 8.620 12.616 1.00 96.94 119 GLY A CA 1
ATOM 924 C C . GLY A 1 119 ? -7.537 8.771 12.620 1.00 96.94 119 GLY A C 1
ATOM 925 O O . GLY A 1 119 ? -6.964 9.246 11.637 1.00 96.94 119 GLY A O 1
ATOM 926 N N . MET A 1 120 ? -6.863 8.316 13.681 1.00 95.69 120 MET A N 1
ATOM 927 C CA . MET A 1 120 ? -5.398 8.324 13.761 1.00 95.69 120 MET A CA 1
ATOM 928 C C . MET A 1 120 ? -4.767 7.433 12.687 1.00 95.69 120 MET A C 1
ATOM 930 O O . MET A 1 120 ? -3.882 7.880 11.954 1.00 95.69 120 MET A O 1
ATOM 934 N N . LEU A 1 121 ? -5.244 6.193 12.563 1.00 95.62 121 LEU A N 1
ATOM 935 C CA . LEU A 1 121 ? -4.688 5.205 11.642 1.00 95.62 121 LEU A CA 1
ATOM 936 C C . LEU A 1 121 ? -4.844 5.637 10.177 1.00 95.62 121 LEU A C 1
ATOM 938 O O . LEU A 1 121 ? -3.868 5.631 9.425 1.00 95.62 121 LEU A O 1
ATOM 942 N N . VAL A 1 122 ? -6.038 6.093 9.789 1.00 95.69 122 VAL A N 1
ATOM 943 C CA . VAL A 1 122 ? -6.305 6.608 8.437 1.00 95.69 122 VAL A CA 1
ATOM 944 C C . VAL A 1 122 ? -5.495 7.872 8.158 1.00 95.69 122 VAL A C 1
ATOM 946 O O . VAL A 1 122 ? -4.996 8.028 7.045 1.00 95.69 122 VAL A O 1
ATOM 949 N N . THR A 1 123 ? -5.293 8.753 9.143 1.00 95.75 123 THR A N 1
ATOM 950 C CA . THR A 1 123 ? -4.457 9.955 8.965 1.00 95.75 123 THR A CA 1
ATOM 951 C C . THR A 1 123 ? -3.004 9.584 8.668 1.00 95.75 123 THR A C 1
ATOM 953 O O . THR A 1 123 ? -2.428 10.078 7.696 1.00 95.75 123 THR A O 1
ATOM 956 N N . ILE A 1 124 ? -2.421 8.672 9.454 1.00 93.75 124 ILE A N 1
ATOM 957 C CA . ILE A 1 124 ? -1.043 8.196 9.257 1.00 93.75 124 ILE A CA 1
ATOM 958 C C . ILE A 1 124 ? -0.897 7.520 7.889 1.00 9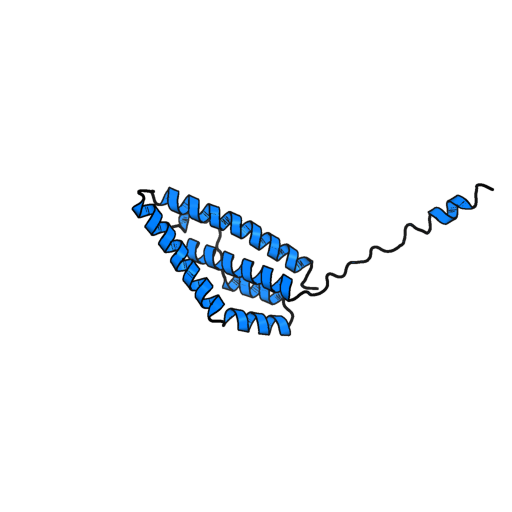3.75 124 ILE A C 1
ATOM 960 O O . ILE A 1 124 ? 0.033 7.831 7.139 1.00 93.75 124 ILE A O 1
ATOM 964 N N . ALA A 1 125 ? -1.833 6.635 7.536 1.00 95.00 125 ALA A N 1
ATOM 965 C CA . ALA A 1 125 ? -1.836 5.978 6.235 1.00 95.00 125 ALA A CA 1
ATOM 966 C C . ALA A 1 125 ? -1.950 7.004 5.094 1.00 95.00 125 ALA A C 1
ATOM 968 O O . ALA A 1 125 ? -1.182 6.941 4.137 1.00 95.00 125 ALA A O 1
ATOM 969 N N . SER A 1 126 ? -2.830 8.002 5.218 1.00 95.50 126 SER A N 1
ATOM 970 C CA . SER A 1 126 ? -3.049 9.037 4.194 1.00 95.50 126 SER A CA 1
ATOM 971 C C . SER A 1 126 ? -1.798 9.865 3.912 1.00 95.50 126 SER A C 1
ATOM 973 O O . SER A 1 126 ? -1.480 10.121 2.750 1.00 95.50 126 SER A O 1
ATOM 975 N N . MET A 1 127 ? -1.052 10.250 4.951 1.00 95.50 127 MET A N 1
ATOM 976 C CA . MET A 1 127 ? 0.218 10.966 4.785 1.00 95.50 127 MET A CA 1
ATOM 977 C C . MET A 1 127 ? 1.254 10.112 4.042 1.00 95.50 127 MET A C 1
ATOM 979 O O . MET A 1 127 ? 1.929 10.595 3.129 1.00 95.50 127 MET A O 1
ATOM 983 N N . SER A 1 128 ? 1.351 8.829 4.398 1.00 94.50 128 SER A N 1
ATOM 984 C CA . SER A 1 128 ? 2.235 7.875 3.720 1.00 94.50 128 SER A CA 1
ATOM 985 C C . SER A 1 128 ? 1.821 7.646 2.264 1.00 94.50 128 SER A C 1
ATOM 987 O O . SER A 1 128 ? 2.684 7.606 1.388 1.00 94.50 128 SER A O 1
ATOM 989 N N . TYR A 1 129 ? 0.516 7.581 1.984 1.00 95.81 129 TYR A N 1
ATOM 990 C CA . TYR A 1 129 ? -0.019 7.430 0.629 1.00 95.81 129 TYR A CA 1
ATOM 991 C C . TYR A 1 129 ? 0.331 8.610 -0.257 1.00 95.81 129 TYR A C 1
ATOM 993 O O . TYR A 1 129 ? 0.863 8.403 -1.341 1.00 95.81 129 TYR A O 1
ATOM 1001 N N . GLN A 1 130 ? 0.119 9.841 0.211 1.00 96.56 130 GLN A N 1
ATOM 1002 C CA . GLN A 1 130 ? 0.485 11.029 -0.560 1.00 96.56 130 GLN A CA 1
ATOM 1003 C C . GLN A 1 130 ? 1.975 11.034 -0.913 1.00 96.56 130 GLN A C 1
ATOM 1005 O O . GLN A 1 130 ? 2.348 11.330 -2.047 1.00 96.56 130 GLN A O 1
ATOM 1010 N N . LYS A 1 131 ? 2.841 10.659 0.037 1.00 97.25 131 LYS A N 1
ATOM 1011 C CA . LYS A 1 131 ? 4.283 10.569 -0.210 1.00 97.25 131 LYS A CA 1
ATOM 1012 C C . LYS A 1 131 ? 4.616 9.506 -1.259 1.00 97.25 131 LYS A C 1
ATOM 1014 O O . LYS A 1 131 ? 5.335 9.811 -2.207 1.00 97.25 131 LYS A O 1
ATOM 1019 N N . ALA A 1 132 ? 4.106 8.289 -1.094 1.00 96.69 132 ALA A N 1
ATOM 1020 C CA . ALA A 1 132 ? 4.374 7.180 -2.005 1.00 96.69 132 ALA A CA 1
ATOM 1021 C C . ALA A 1 132 ? 3.800 7.435 -3.408 1.00 96.69 132 ALA A C 1
ATOM 1023 O O . ALA A 1 132 ? 4.482 7.194 -4.398 1.00 96.69 132 ALA A O 1
ATOM 1024 N N . GLN A 1 133 ? 2.593 8.001 -3.500 1.00 97.00 133 GLN A N 1
ATOM 1025 C CA . GLN A 1 133 ? 1.989 8.402 -4.767 1.00 97.00 133 GLN A CA 1
ATOM 1026 C C . GLN A 1 133 ? 2.853 9.448 -5.478 1.00 97.00 133 GLN A C 1
ATOM 1028 O O . GLN A 1 133 ? 3.181 9.268 -6.644 1.00 97.00 133 GLN A O 1
ATOM 1033 N N . ASN A 1 134 ? 3.298 10.497 -4.781 1.00 97.94 134 ASN A N 1
ATOM 1034 C CA . ASN A 1 134 ? 4.166 11.512 -5.384 1.00 97.94 134 ASN A CA 1
ATOM 1035 C C . ASN A 1 134 ? 5.508 10.929 -5.855 1.00 97.94 134 ASN A C 1
ATOM 1037 O O . ASN A 1 134 ? 6.016 11.319 -6.904 1.00 97.94 134 ASN A O 1
ATOM 1041 N N . GLN A 1 135 ? 6.085 9.993 -5.095 1.00 97.06 135 GLN A N 1
ATOM 1042 C CA . GLN A 1 135 ? 7.304 9.286 -5.498 1.00 97.06 135 GLN A CA 1
ATOM 1043 C C . GLN A 1 135 ? 7.080 8.436 -6.752 1.00 97.06 135 GLN A C 1
ATOM 1045 O O . GLN A 1 135 ? 7.940 8.421 -7.6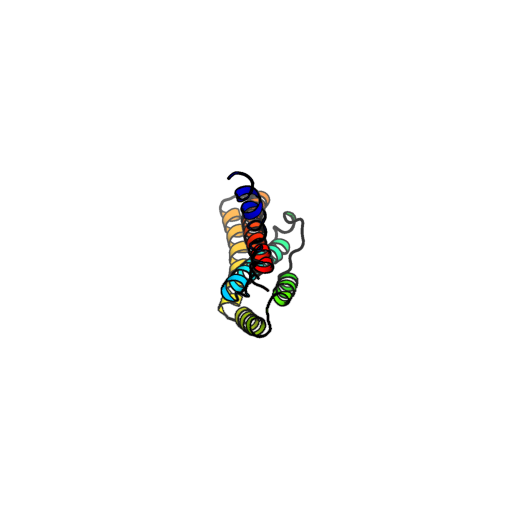31 1.00 97.06 135 GLN A O 1
ATOM 1050 N N . TRP A 1 136 ? 5.930 7.768 -6.848 1.00 97.12 136 TRP A N 1
ATOM 1051 C CA . TRP A 1 136 ? 5.552 6.979 -8.014 1.00 97.12 136 TRP A CA 1
ATOM 1052 C C . TRP A 1 136 ? 5.317 7.839 -9.255 1.00 97.12 136 TRP A C 1
ATOM 1054 O O . TRP A 1 136 ? 5.920 7.568 -10.290 1.00 97.12 136 TRP A O 1
ATOM 1064 N N . GLU A 1 137 ? 4.529 8.912 -9.154 1.00 97.00 137 GLU A N 1
ATOM 1065 C CA . GLU A 1 137 ? 4.304 9.844 -10.268 1.00 97.00 137 GLU A CA 1
ATOM 1066 C C . GLU A 1 137 ? 5.620 10.422 -10.799 1.00 97.00 137 GLU A C 1
ATOM 1068 O O . GLU A 1 137 ? 5.868 10.416 -12.005 1.00 97.00 137 GLU A O 1
ATOM 1073 N N . PHE A 1 138 ? 6.514 10.834 -9.896 1.00 95.19 138 PHE A N 1
ATOM 1074 C CA . PHE A 1 138 ? 7.839 11.313 -10.274 1.00 95.19 138 PHE A CA 1
ATOM 1075 C C . PHE A 1 138 ? 8.668 10.223 -10.970 1.00 95.19 138 PHE A C 1
ATOM 1077 O O . PHE A 1 138 ? 9.301 10.473 -11.994 1.00 95.19 138 PHE A O 1
ATOM 1084 N N . ALA A 1 139 ? 8.676 8.999 -10.438 1.00 94.88 139 ALA A N 1
ATOM 1085 C CA . ALA A 1 139 ? 9.446 7.908 -11.023 1.00 94.88 139 ALA A CA 1
ATOM 1086 C C . ALA A 1 139 ? 8.937 7.515 -12.417 1.00 94.88 139 ALA A C 1
ATOM 1088 O O . ALA A 1 139 ? 9.754 7.305 -13.313 1.00 94.88 139 ALA A O 1
ATOM 1089 N N . LYS A 1 140 ? 7.616 7.498 -12.629 1.00 93.81 140 LYS A N 1
ATOM 1090 C CA . LYS A 1 140 ? 7.013 7.305 -13.955 1.00 93.81 140 LYS A CA 1
ATOM 1091 C C . LYS A 1 140 ? 7.503 8.352 -14.952 1.00 93.81 140 LYS A C 1
ATOM 1093 O O . LYS A 1 140 ? 7.891 8.025 -16.064 1.00 93.81 140 LYS A O 1
ATOM 1098 N N . GLU A 1 141 ? 7.514 9.625 -14.575 1.00 93.00 141 GLU A N 1
ATOM 1099 C CA . GLU A 1 141 ? 7.902 10.689 -15.505 1.00 93.00 141 GLU A CA 1
ATOM 1100 C C . GLU A 1 141 ? 9.396 10.651 -15.879 1.00 93.00 141 GLU A C 1
ATOM 1102 O O . GLU A 1 141 ? 9.762 10.965 -17.025 1.00 93.00 141 GLU A O 1
ATOM 1107 N N . HIS A 1 142 ? 10.238 10.266 -14.914 1.00 91.75 142 HIS A N 1
ATOM 1108 C CA . HIS A 1 142 ? 11.686 10.463 -14.965 1.00 91.75 142 HIS A CA 1
ATOM 1109 C C . HIS A 1 142 ? 12.533 9.197 -15.132 1.00 91.75 142 HIS A C 1
ATOM 1111 O O . HIS A 1 142 ? 13.704 9.333 -15.482 1.00 91.75 142 HIS A O 1
ATOM 1117 N N . TYR A 1 143 ? 11.993 8.003 -14.879 1.00 91.00 143 TYR A N 1
ATOM 1118 C CA . TYR A 1 143 ? 12.769 6.754 -14.836 1.00 91.00 143 TYR A CA 1
ATOM 1119 C C . TYR A 1 143 ? 12.166 5.606 -15.651 1.00 91.00 143 TYR A C 1
ATOM 1121 O O . TYR A 1 143 ? 12.714 4.508 -15.614 1.00 91.00 143 TYR A O 1
ATOM 1129 N N . SER A 1 144 ? 11.064 5.829 -16.374 1.00 86.62 144 SER A N 1
ATOM 1130 C CA . SER A 1 144 ? 10.407 4.796 -17.191 1.00 86.62 144 SER A CA 1
ATOM 1131 C C . SER A 1 144 ? 10.588 4.986 -18.706 1.00 86.62 144 SER A C 1
ATOM 1133 O O . SER A 1 144 ? 9.838 4.386 -19.476 1.00 86.62 144 SER A O 1
ATOM 1135 N N . LYS A 1 145 ? 11.483 5.884 -19.138 1.00 79.62 145 LYS A N 1
ATOM 1136 C CA . LYS A 1 145 ? 11.680 6.262 -20.548 1.00 79.62 145 LYS A CA 1
ATOM 1137 C C . LYS A 1 145 ? 12.972 5.704 -21.124 1.00 79.62 145 LYS A C 1
ATOM 1139 O O . LYS A 1 145 ? 13.954 5.584 -20.364 1.00 79.62 145 LYS A O 1
#

Secondary structure (DSSP, 8-state):
--SSTTTSSSSSTTS----------HHHHHHHHHHHHHHHHHHHHHHHSGGGGG--S---HHHHHHHHHTTS-HHHHHHHHHHHTSHHHHHHHHHHHHHHHHHHHHHHHTT--HHHHHHHHHHHHHHHHHHHHHHHHHHHHHH--

Organism: NCBI:txid408172

Radius of gyration: 23.24 Å; chains: 1; bounding box: 50×64×62 Å

pLDDT: mean 86.17, std 16.77, range [41.0, 97.94]

Foldseek 3Di:
DPPVVVVVVVVVPPPDPPPPPQAADLVLLLVLLLLLLLLLLLLQLCCVDPLVVVDDDHGDSVVSLVVSCVLDDPVSNVVVVVVCVDPVVVVSSVVSNVVLVVQQVVCVVVVHDPCVSSVVSVVVSVVSNVVSVVSNVVCSVRRRD

Sequence (145 aa):
MKKLLLLLLLSLGLIGSSTSLAEYNSYKLGQAAGGYAIINDIFEKLTKSECGYAINKSYSLNETLNEIFLYLNNEDREEFIAFLDSEKFKNDLAENDSFISGTINAGKKDGLDEKTICGMLVTIASMSYQKAQNQWEFAKEHYSK